Protein AF-A0ABD4TMC0-F1 (afdb_monomer_lite)

Organism: NCBI:txid106207

Sequence (77 aa):
MKTNPNEIEGFVPAQTVLKGYRNGNNRLDIGDIAKVAYMAIGLVEEELRGDFSYDGTVKAADAARIAYYYVGQIPIL

Structure (mmCIF, N/CA/C/O backbone):
data_AF-A0ABD4TMC0-F1
#
_entry.id   AF-A0ABD4TMC0-F1
#
loop_
_atom_site.group_PDB
_atom_site.id
_atom_site.type_symbol
_atom_site.label_atom_id
_atom_site.label_alt_id
_atom_site.label_comp_id
_atom_site.label_asym_id
_atom_site.label_entity_id
_atom_site.label_seq_id
_atom_site.pdbx_PDB_ins_code
_atom_site.Cartn_x
_atom_site.Cartn_y
_atom_site.Cartn_z
_atom_site.occupancy
_atom_site.B_iso_or_equiv
_atom_site.auth_seq_id
_atom_site.auth_comp_id
_atom_site.auth_asym_id
_atom_site.auth_atom_id
_atom_site.pdbx_PDB_model_num
ATOM 1 N N . MET A 1 1 ? 26.119 -12.203 -24.664 1.00 40.28 1 MET A N 1
ATOM 2 C CA . MET A 1 1 ? 25.356 -12.456 -23.425 1.00 40.28 1 MET A CA 1
ATOM 3 C C . MET A 1 1 ? 24.211 -11.458 -23.408 1.00 40.28 1 MET A C 1
ATOM 5 O O . MET A 1 1 ? 24.487 -10.268 -23.377 1.00 40.28 1 MET A O 1
ATOM 9 N N . LYS A 1 2 ? 22.965 -11.902 -23.597 1.00 37.12 2 LYS A N 1
ATOM 10 C CA . LYS A 1 2 ? 21.798 -11.012 -23.512 1.00 37.12 2 LYS A CA 1
ATOM 11 C C . LYS A 1 2 ? 21.425 -10.936 -22.034 1.00 37.12 2 LYS A C 1
ATOM 13 O O . LYS A 1 2 ? 21.138 -11.975 -21.450 1.00 37.12 2 LYS A O 1
ATOM 18 N N . THR A 1 3 ? 21.540 -9.757 -21.437 1.00 41.09 3 THR A N 1
ATOM 19 C CA . THR A 1 3 ? 21.157 -9.518 -20.045 1.00 41.09 3 THR A CA 1
ATOM 20 C C . THR A 1 3 ? 19.653 -9.717 -19.888 1.00 41.09 3 THR A C 1
ATOM 22 O O . THR A 1 3 ? 18.866 -9.375 -20.776 1.00 41.09 3 THR A O 1
ATOM 25 N N . ASN A 1 4 ? 19.266 -10.349 -18.784 1.00 42.00 4 ASN A N 1
ATOM 26 C CA . ASN A 1 4 ? 17.879 -10.597 -18.432 1.00 42.00 4 ASN A CA 1
ATOM 27 C C . ASN A 1 4 ? 17.253 -9.255 -18.009 1.00 42.00 4 ASN A C 1
ATOM 29 O O . ASN A 1 4 ? 17.771 -8.626 -17.088 1.00 42.00 4 ASN A O 1
ATOM 33 N N . PRO A 1 5 ? 16.163 -8.783 -18.638 1.00 46.28 5 PRO A N 1
ATOM 34 C CA . PRO A 1 5 ? 15.547 -7.500 -18.289 1.00 46.28 5 PRO A CA 1
ATOM 35 C C . PRO A 1 5 ? 14.979 -7.441 -16.857 1.00 46.28 5 PRO A C 1
ATOM 37 O O . PRO A 1 5 ? 14.558 -6.375 -16.424 1.00 46.28 5 PRO A O 1
ATOM 40 N N . ASN A 1 6 ? 15.018 -8.549 -16.109 1.00 47.00 6 ASN A N 1
ATOM 41 C CA . ASN A 1 6 ? 14.630 -8.618 -14.700 1.00 47.00 6 ASN A CA 1
ATOM 42 C C . ASN A 1 6 ? 15.795 -8.395 -13.703 1.00 47.00 6 ASN A C 1
ATOM 44 O O . ASN A 1 6 ? 15.568 -8.501 -12.505 1.00 47.00 6 ASN A O 1
ATOM 48 N N . GLU A 1 7 ? 17.024 -8.108 -14.158 1.00 42.53 7 GLU A N 1
ATOM 49 C CA . GLU A 1 7 ? 18.209 -7.902 -13.288 1.00 42.53 7 GLU A CA 1
ATOM 50 C C . GLU A 1 7 ? 18.496 -6.434 -12.925 1.00 42.53 7 GLU A C 1
ATOM 52 O O . GLU A 1 7 ? 19.482 -6.141 -12.250 1.00 42.53 7 GLU A O 1
ATOM 57 N N . ILE A 1 8 ? 17.638 -5.487 -13.312 1.00 44.97 8 ILE A N 1
ATOM 58 C CA . ILE A 1 8 ? 17.684 -4.125 -12.760 1.00 44.97 8 ILE A CA 1
ATOM 59 C C . ILE A 1 8 ? 16.946 -4.090 -11.420 1.00 44.97 8 ILE A C 1
ATOM 61 O O . ILE A 1 8 ? 15.862 -3.527 -11.286 1.00 44.97 8 ILE A O 1
ATOM 65 N N . GLU A 1 9 ? 17.590 -4.686 -10.413 1.00 40.78 9 GLU A N 1
ATOM 66 C CA . GLU A 1 9 ? 17.422 -4.346 -8.999 1.00 40.78 9 GLU A CA 1
ATOM 67 C C . GLU A 1 9 ? 17.848 -2.880 -8.789 1.00 40.78 9 GLU A C 1
ATOM 69 O O . GLU A 1 9 ? 18.935 -2.556 -8.310 1.00 40.78 9 GLU A O 1
ATOM 74 N N . GLY A 1 10 ? 17.001 -1.953 -9.233 1.00 36.44 10 GLY A N 1
ATOM 75 C CA . GLY A 1 10 ? 17.145 -0.533 -8.961 1.00 36.44 10 GLY A CA 1
ATOM 76 C C . GLY A 1 10 ? 16.781 -0.267 -7.508 1.00 36.44 10 GLY A C 1
ATOM 77 O O . GLY A 1 10 ? 15.604 -0.231 -7.171 1.00 36.44 10 GLY A O 1
ATOM 78 N N . PHE A 1 11 ? 17.805 -0.123 -6.666 1.00 44.47 11 PHE A N 1
ATOM 79 C CA . PHE A 1 11 ? 17.789 0.406 -5.300 1.00 44.47 11 PHE A CA 1
ATOM 80 C C . PHE A 1 11 ? 16.506 1.175 -4.934 1.00 44.47 11 PHE A C 1
ATOM 82 O O . PHE A 1 11 ? 16.375 2.371 -5.200 1.00 44.47 11 PHE A O 1
ATOM 89 N N . VAL A 1 12 ? 15.567 0.490 -4.280 1.00 46.84 12 VAL A N 1
ATOM 90 C CA . VAL A 1 12 ? 14.485 1.148 -3.549 1.00 46.84 12 VAL A CA 1
ATOM 91 C C . VAL A 1 12 ? 15.051 1.438 -2.155 1.00 46.84 12 VAL A C 1
ATOM 93 O O . VAL A 1 12 ? 15.512 0.501 -1.495 1.00 46.84 12 VAL A O 1
ATOM 96 N N . PRO A 1 13 ? 15.096 2.701 -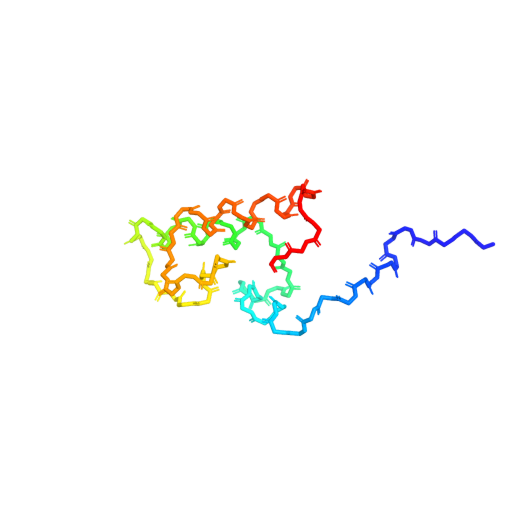1.691 1.00 38.69 13 PRO A N 1
ATOM 97 C CA . PRO A 1 13 ? 15.662 3.019 -0.387 1.00 38.69 13 PRO A CA 1
ATOM 98 C C . PRO A 1 13 ? 14.952 2.188 0.684 1.00 38.69 13 PRO A C 1
ATOM 100 O O . PRO A 1 13 ? 13.722 2.147 0.737 1.00 38.69 13 PRO A O 1
ATOM 103 N N . ALA A 1 14 ? 15.735 1.504 1.525 1.00 42.16 14 ALA A N 1
ATOM 104 C CA . ALA A 1 14 ? 15.274 0.473 2.462 1.00 42.16 14 ALA A CA 1
ATOM 105 C C . ALA A 1 14 ? 14.066 0.894 3.327 1.00 42.16 14 ALA A C 1
ATOM 107 O O . ALA A 1 14 ? 13.283 0.055 3.762 1.00 42.16 14 ALA A O 1
ATOM 108 N N . GLN A 1 15 ? 13.881 2.195 3.540 1.00 39.03 15 GLN A N 1
ATOM 109 C CA . GLN A 1 15 ? 12.790 2.775 4.318 1.00 39.03 15 GLN A CA 1
ATOM 110 C C . GLN A 1 15 ? 11.425 2.745 3.601 1.00 39.03 15 GLN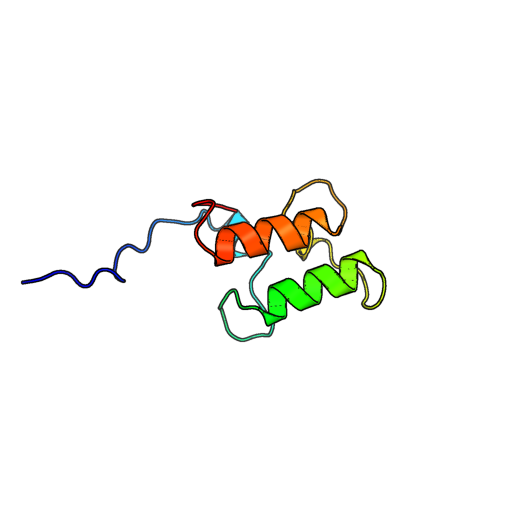 A C 1
ATOM 112 O O . GLN A 1 15 ? 10.406 2.529 4.253 1.00 39.03 15 GLN A O 1
ATOM 117 N N . THR A 1 16 ? 11.402 2.872 2.271 1.00 42.31 16 THR A N 1
ATOM 118 C CA . THR A 1 16 ? 10.201 2.711 1.428 1.00 42.31 16 THR A CA 1
ATOM 119 C C . THR A 1 16 ? 9.843 1.230 1.259 1.00 42.31 16 THR A C 1
ATOM 121 O O . THR A 1 16 ? 8.673 0.860 1.216 1.00 42.31 16 THR A O 1
ATOM 124 N N . VAL A 1 17 ? 10.857 0.359 1.263 1.00 45.84 17 VAL A N 1
ATOM 125 C CA . VAL A 1 17 ? 10.712 -1.103 1.148 1.00 45.84 17 VAL A CA 1
ATOM 126 C C . VAL A 1 17 ? 10.096 -1.728 2.410 1.00 45.84 17 VAL A C 1
ATOM 128 O O . VAL A 1 17 ? 9.412 -2.740 2.330 1.00 45.84 17 VAL A O 1
ATOM 131 N N . LEU A 1 18 ? 10.279 -1.134 3.592 1.00 49.00 18 LEU A N 1
ATOM 132 C CA . LEU A 1 18 ? 9.918 -1.765 4.871 1.00 49.00 18 LEU A CA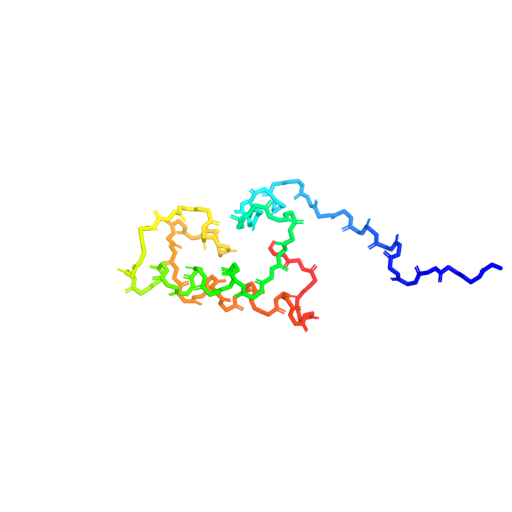 1
ATOM 133 C C . LEU A 1 18 ? 8.444 -1.622 5.300 1.00 49.00 18 LEU A C 1
ATOM 135 O O . LEU A 1 18 ? 7.980 -2.448 6.086 1.00 49.00 18 LEU A O 1
ATOM 139 N N . LYS A 1 19 ? 7.693 -0.619 4.817 1.00 50.59 19 LYS A N 1
ATOM 140 C CA . LYS A 1 19 ? 6.289 -0.402 5.238 1.00 50.59 19 LYS A CA 1
ATOM 141 C C . LYS A 1 19 ? 5.282 -1.310 4.512 1.00 50.59 19 LYS A C 1
ATOM 143 O O . LYS A 1 19 ? 4.346 -1.777 5.148 1.00 50.59 19 LYS A O 1
ATOM 148 N N . GLY A 1 20 ? 5.496 -1.598 3.224 1.00 46.34 20 GLY A N 1
ATOM 149 C CA . GLY A 1 20 ? 4.556 -2.362 2.384 1.00 46.34 20 GLY A CA 1
ATOM 150 C C . GLY A 1 20 ? 4.795 -3.872 2.299 1.00 46.34 20 GLY A C 1
ATOM 151 O O . GLY A 1 20 ? 3.993 -4.589 1.714 1.00 46.34 20 GLY A O 1
ATOM 152 N N . TYR A 1 21 ? 5.883 -4.380 2.877 1.00 51.09 21 TYR A N 1
ATOM 153 C CA . TYR A 1 21 ? 6.154 -5.815 2.939 1.00 51.09 21 TYR A CA 1
ATOM 154 C C . TYR A 1 21 ? 5.309 -6.457 4.050 1.00 51.09 21 TYR A C 1
ATOM 156 O O . TYR A 1 21 ? 5.731 -6.423 5.208 1.00 51.09 21 TYR A O 1
ATOM 164 N N . ARG A 1 22 ? 4.177 -7.098 3.703 1.00 50.28 22 ARG A N 1
ATOM 165 C CA . ARG A 1 22 ? 3.798 -8.477 4.113 1.00 50.28 22 ARG A CA 1
ATOM 166 C C . ARG A 1 22 ? 2.279 -8.679 4.284 1.00 50.28 22 ARG A C 1
ATOM 168 O O . ARG A 1 22 ? 1.727 -8.412 5.348 1.00 50.28 22 ARG A O 1
ATOM 175 N N . ASN A 1 23 ? 1.713 -9.481 3.381 1.00 51.31 23 ASN A N 1
ATOM 176 C CA . ASN A 1 23 ? 0.902 -10.655 3.751 1.00 51.31 23 ASN A CA 1
ATOM 177 C C . ASN A 1 23 ? 1.775 -11.878 4.164 1.00 51.31 23 ASN A C 1
ATOM 179 O O . ASN A 1 23 ? 1.273 -12.979 4.369 1.00 51.31 23 ASN A O 1
ATOM 183 N N . GLY A 1 24 ? 3.098 -11.694 4.270 1.00 52.22 24 GLY A N 1
ATOM 184 C CA . GLY A 1 24 ? 4.079 -12.724 4.621 1.00 52.22 24 GLY A CA 1
ATOM 185 C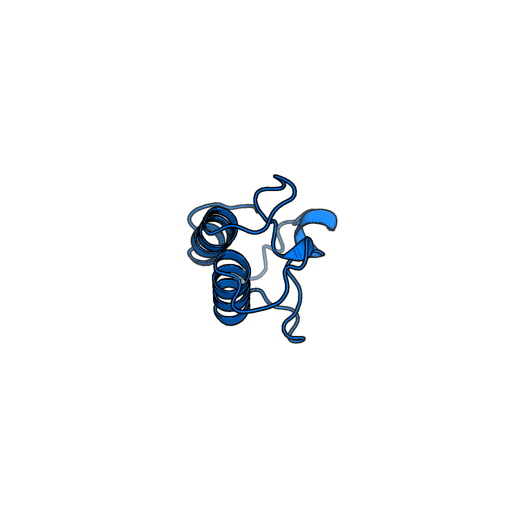 C . GLY A 1 24 ? 4.921 -13.233 3.446 1.00 52.22 24 GLY A C 1
ATOM 186 O O . GLY A 1 24 ? 5.890 -13.949 3.690 1.00 52.22 24 GLY A O 1
ATOM 187 N N . ASN A 1 25 ? 4.622 -12.830 2.204 1.00 52.19 25 ASN A N 1
ATOM 188 C CA . ASN A 1 25 ? 5.207 -13.409 0.983 1.00 52.19 25 ASN A CA 1
ATOM 189 C C . ASN A 1 25 ? 6.392 -12.640 0.346 1.00 52.19 25 ASN A C 1
ATOM 191 O O . ASN A 1 25 ? 6.853 -13.033 -0.725 1.00 52.19 25 ASN A O 1
ATOM 195 N N . ASN A 1 26 ? 6.901 -11.578 0.985 1.00 58.78 26 ASN A N 1
ATOM 196 C CA . ASN A 1 26 ? 8.010 -10.736 0.496 1.00 58.78 26 ASN A CA 1
ATOM 197 C C . ASN A 1 26 ? 7.777 -10.047 -0.872 1.00 58.78 26 ASN A C 1
ATOM 199 O O . ASN A 1 26 ? 8.747 -9.749 -1.574 1.00 58.78 26 ASN A O 1
ATOM 203 N N . ARG A 1 27 ? 6.526 -9.799 -1.277 1.00 67.69 27 ARG A N 1
ATOM 204 C CA . ARG A 1 27 ? 6.187 -9.140 -2.549 1.00 67.69 27 ARG A CA 1
ATOM 205 C C . ARG A 1 27 ? 5.065 -8.130 -2.328 1.00 67.69 27 ARG A C 1
ATOM 207 O O . ARG A 1 27 ? 4.217 -8.370 -1.486 1.00 67.69 27 ARG A O 1
ATOM 214 N N . LEU A 1 28 ? 5.066 -7.045 -3.104 1.00 75.94 28 LEU A N 1
ATOM 215 C CA . LEU A 1 28 ? 3.881 -6.205 -3.267 1.00 75.94 28 LEU A CA 1
ATOM 216 C C . LEU A 1 28 ? 2.962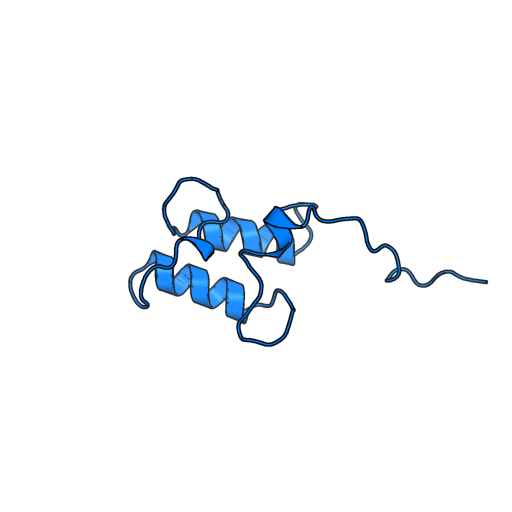 -6.878 -4.291 1.00 75.94 28 LEU A C 1
ATOM 218 O O . LEU A 1 28 ? 3.363 -7.085 -5.442 1.00 75.94 28 LEU A O 1
ATOM 222 N N . ASP A 1 29 ? 1.751 -7.229 -3.882 1.00 82.38 29 ASP A N 1
ATOM 223 C CA . ASP A 1 29 ? 0.732 -7.807 -4.752 1.00 82.38 29 ASP A CA 1
ATOM 224 C C . ASP A 1 29 ? -0.646 -7.151 -4.567 1.00 82.38 29 ASP A C 1
ATOM 226 O O . ASP A 1 29 ? -0.827 -6.189 -3.819 1.00 82.38 29 ASP A O 1
ATOM 230 N N . ILE A 1 30 ? -1.641 -7.649 -5.302 1.00 87.81 30 ILE A N 1
ATOM 231 C CA . ILE A 1 30 ? -3.006 -7.115 -5.252 1.00 87.81 30 ILE A CA 1
ATOM 232 C C . ILE A 1 30 ? -3.669 -7.291 -3.876 1.00 87.81 30 ILE A C 1
ATOM 234 O O . ILE A 1 30 ? -4.571 -6.531 -3.531 1.00 87.81 30 ILE A O 1
ATOM 238 N N . GLY A 1 31 ? -3.223 -8.264 -3.078 1.00 86.88 31 GLY A N 1
ATOM 239 C CA . GLY A 1 31 ? -3.678 -8.478 -1.710 1.00 86.88 31 GLY A CA 1
ATOM 240 C C . GLY A 1 31 ? -3.251 -7.349 -0.775 1.00 86.88 31 GLY A C 1
ATOM 241 O O . GLY A 1 31 ? -4.056 -6.926 0.054 1.00 86.88 31 GLY A O 1
ATOM 242 N N . ASP A 1 32 ? -2.047 -6.799 -0.946 1.00 84.06 32 ASP A N 1
ATOM 243 C CA . ASP A 1 32 ? -1.602 -5.628 -0.176 1.00 84.06 32 ASP A CA 1
ATOM 244 C C . ASP A 1 32 ? -2.429 -4.387 -0.543 1.00 84.06 32 ASP A C 1
ATOM 246 O O . ASP A 1 32 ? -2.911 -3.670 0.336 1.00 84.06 32 ASP A O 1
ATOM 250 N N . ILE A 1 33 ? -2.680 -4.186 -1.843 1.00 90.62 33 ILE A N 1
ATOM 251 C CA . ILE A 1 33 ? -3.530 -3.097 -2.351 1.00 90.62 33 ILE A CA 1
ATOM 252 C C . ILE A 1 33 ? -4.945 -3.201 -1.771 1.00 90.62 33 ILE A C 1
ATOM 254 O O . ILE A 1 33 ? -5.499 -2.215 -1.275 1.00 90.62 33 ILE A O 1
ATOM 258 N N . ALA A 1 34 ? -5.516 -4.407 -1.779 1.00 92.75 34 ALA A N 1
ATOM 259 C CA . ALA A 1 34 ? -6.826 -4.667 -1.202 1.00 92.75 34 ALA A CA 1
ATOM 260 C C . ALA A 1 34 ? -6.848 -4.431 0.317 1.00 92.75 34 ALA A C 1
ATOM 262 O O . ALA A 1 34 ? -7.788 -3.809 0.810 1.00 92.75 34 ALA A O 1
ATOM 263 N N . LYS A 1 35 ? -5.815 -4.850 1.066 1.00 89.81 35 LYS A N 1
ATOM 264 C CA . LYS A 1 35 ? -5.741 -4.613 2.520 1.00 89.81 35 LYS A CA 1
ATOM 265 C C . LYS A 1 35 ? -5.747 -3.115 2.843 1.00 89.81 35 LYS A C 1
ATOM 267 O O . LYS A 1 35 ? -6.490 -2.701 3.729 1.00 89.81 35 LYS A O 1
ATOM 272 N N . VAL A 1 36 ? -4.988 -2.297 2.108 1.00 91.56 36 VAL A N 1
ATOM 273 C CA . VAL A 1 36 ? -4.986 -0.830 2.293 1.00 91.56 36 VAL A CA 1
ATOM 274 C C . VAL A 1 36 ? -6.351 -0.226 1.982 1.00 91.56 36 VAL A C 1
ATOM 276 O O . VAL A 1 36 ? -6.841 0.599 2.750 1.00 91.56 36 VAL A O 1
ATOM 279 N N . ALA A 1 37 ? -7.017 -0.686 0.920 1.00 94.88 37 ALA A N 1
ATOM 280 C CA . ALA A 1 37 ? -8.375 -0.246 0.619 1.00 94.88 37 ALA A CA 1
ATOM 281 C C . ALA A 1 37 ? -9.365 -0.597 1.746 1.00 94.88 37 ALA A C 1
ATOM 283 O O . ALA A 1 37 ? -10.207 0.230 2.078 1.00 94.88 37 ALA A O 1
ATOM 284 N N . TYR A 1 38 ? -9.245 -1.778 2.366 1.00 94.94 38 TYR A N 1
ATOM 285 C CA . TYR A 1 38 ? -10.086 -2.197 3.497 1.00 94.94 38 TYR A CA 1
ATOM 286 C C . TYR A 1 38 ? -9.824 -1.375 4.767 1.00 94.94 38 TYR A C 1
ATOM 288 O O . TYR A 1 38 ? -10.779 -1.017 5.458 1.00 94.94 38 TYR A O 1
ATOM 296 N N . MET A 1 39 ? -8.559 -1.046 5.053 1.00 93.88 39 MET A N 1
ATOM 297 C CA . MET A 1 39 ? -8.194 -0.140 6.152 1.00 93.88 39 MET A CA 1
ATOM 298 C C . MET A 1 39 ? -8.789 1.257 5.931 1.00 93.88 39 MET A C 1
ATOM 300 O O . MET A 1 39 ? -9.429 1.798 6.826 1.00 93.88 39 MET A O 1
ATOM 304 N N . ALA A 1 40 ? -8.685 1.794 4.712 1.00 93.88 40 ALA A N 1
ATOM 305 C CA . ALA A 1 40 ? -9.187 3.125 4.363 1.00 93.88 40 ALA A CA 1
ATOM 306 C C . ALA A 1 40 ? -10.706 3.310 4.548 1.00 93.88 40 ALA A C 1
ATOM 308 O O . ALA A 1 40 ? -11.178 4.442 4.649 1.00 93.88 40 ALA A O 1
ATOM 309 N N . ILE A 1 41 ? -11.477 2.217 4.565 1.00 95.81 41 ILE A N 1
ATOM 310 C CA . ILE A 1 41 ? -12.929 2.231 4.804 1.00 95.81 41 ILE A CA 1
ATOM 311 C C . ILE A 1 41 ? -13.322 1.650 6.171 1.00 95.81 41 ILE A C 1
ATOM 313 O O . ILE A 1 41 ? -14.506 1.431 6.423 1.00 95.81 41 ILE A O 1
ATOM 317 N N . GLY A 1 42 ? -12.349 1.387 7.049 1.00 94.56 42 GLY A N 1
ATOM 318 C CA . GLY A 1 42 ? -12.586 0.924 8.418 1.00 94.56 42 GLY A CA 1
ATOM 319 C C . GLY A 1 42 ? -13.108 -0.511 8.540 1.00 94.56 42 GLY A C 1
ATOM 320 O O . GLY A 1 42 ? -13.703 -0.854 9.558 1.00 94.56 42 GLY A O 1
ATOM 321 N N . LEU A 1 43 ? -12.914 -1.359 7.522 1.00 94.00 43 LEU A N 1
ATOM 322 C CA . LEU A 1 43 ? -13.278 -2.783 7.599 1.00 94.00 43 LEU A CA 1
ATOM 323 C C . LEU A 1 43 ? -12.235 -3.627 8.342 1.00 94.00 43 LEU A C 1
ATOM 325 O O . LEU A 1 43 ? -12.535 -4.736 8.780 1.00 94.00 43 LEU A O 1
ATOM 329 N N . VAL A 1 44 ? -11.009 -3.117 8.451 1.00 90.69 44 VAL A N 1
ATOM 330 C CA . VAL A 1 44 ? -9.889 -3.719 9.180 1.00 90.69 44 VAL A CA 1
ATOM 331 C C . VAL A 1 44 ? -9.210 -2.616 9.991 1.00 90.69 44 VAL A C 1
ATOM 333 O O . VAL A 1 44 ? -9.263 -1.451 9.598 1.00 90.69 44 VAL A O 1
ATOM 336 N N . GLU A 1 45 ? -8.599 -2.982 11.120 1.00 88.38 45 GLU A N 1
ATOM 337 C CA . GLU A 1 45 ? -7.845 -2.058 11.972 1.00 88.38 45 GLU A CA 1
ATOM 338 C C . GLU A 1 45 ? -6.767 -1.312 11.175 1.00 88.38 45 GLU A C 1
ATOM 340 O O . GLU A 1 45 ? -6.062 -1.897 10.348 1.00 88.38 45 GLU A O 1
ATOM 345 N N . GLU A 1 46 ? -6.664 -0.007 11.421 1.00 84.50 46 GLU A N 1
ATOM 346 C CA . GLU A 1 46 ? -5.691 0.848 10.759 1.00 84.50 46 GLU A CA 1
ATOM 347 C C . GLU A 1 46 ? -4.281 0.572 11.285 1.00 84.50 46 GLU A C 1
ATOM 349 O O . GLU A 1 46 ? -3.992 0.674 12.477 1.00 84.50 46 GLU A O 1
ATOM 354 N N . GLU A 1 47 ? -3.368 0.295 10.363 1.00 81.25 47 GLU A N 1
ATOM 355 C CA . GLU A 1 47 ? -1.943 0.233 10.641 1.00 81.25 47 GLU A CA 1
ATOM 356 C C . GLU A 1 47 ? -1.271 1.400 9.908 1.00 81.25 47 GLU A C 1
ATOM 358 O O . GLU A 1 47 ? -1.336 1.457 8.683 1.00 81.25 47 GLU A O 1
ATOM 363 N N . LEU A 1 48 ? -0.517 2.270 10.601 1.00 76.25 48 LEU A N 1
ATOM 364 C CA . LEU A 1 48 ? 0.251 3.380 9.980 1.00 76.25 48 LEU A CA 1
ATOM 365 C C . LEU A 1 48 ? 1.244 2.934 8.882 1.00 76.25 48 LEU A C 1
ATOM 367 O O . LEU A 1 48 ? 1.904 3.746 8.236 1.00 76.25 48 LEU A O 1
ATOM 371 N N . ARG A 1 49 ? 1.409 1.628 8.681 1.00 74.88 49 ARG A N 1
ATOM 372 C CA . ARG A 1 49 ? 2.173 1.033 7.584 1.00 74.88 49 ARG A CA 1
ATOM 373 C C . ARG A 1 49 ? 1.421 1.049 6.248 1.00 74.88 49 ARG A C 1
ATOM 375 O O . ARG A 1 49 ? 2.080 1.011 5.219 1.00 74.88 49 ARG A O 1
ATOM 382 N N . GLY A 1 50 ? 0.091 1.155 6.271 1.00 78.44 50 GLY A N 1
ATOM 383 C CA . GLY A 1 50 ? -0.755 1.382 5.097 1.00 78.44 50 GLY A CA 1
ATOM 384 C C . GLY A 1 50 ? -0.760 2.829 4.597 1.00 78.44 50 GLY A C 1
ATOM 385 O O . GLY A 1 50 ? -1.380 3.098 3.577 1.00 78.44 50 GLY A O 1
ATOM 386 N N . ASP A 1 51 ? -0.083 3.740 5.298 1.00 87.12 51 ASP A N 1
ATOM 387 C CA . ASP A 1 51 ? 0.123 5.129 4.887 1.00 87.12 51 ASP A CA 1
ATOM 388 C C . ASP A 1 51 ? 1.331 5.197 3.936 1.00 87.12 51 ASP A C 1
ATOM 390 O O . ASP A 1 51 ? 2.494 5.234 4.369 1.00 87.12 51 ASP A O 1
ATOM 394 N N . PHE A 1 52 ? 1.026 5.132 2.639 1.00 84.81 52 PHE A N 1
ATOM 395 C CA . PHE A 1 52 ? 1.964 5.212 1.515 1.00 84.81 52 PHE A CA 1
ATOM 396 C C . PHE A 1 52 ? 2.084 6.632 0.956 1.00 84.81 52 PHE A C 1
ATOM 398 O O . PHE A 1 52 ? 2.992 6.919 0.176 1.00 84.81 52 PHE A O 1
ATOM 405 N N . SER A 1 53 ? 1.163 7.516 1.324 1.00 86.50 53 SER A N 1
ATOM 406 C CA . SER A 1 53 ? 1.210 8.944 1.033 1.00 86.50 53 SER A CA 1
ATOM 407 C C . SER A 1 53 ? 2.023 9.733 2.066 1.00 86.50 53 SER A C 1
ATOM 409 O O . SER A 1 53 ? 2.404 10.870 1.791 1.00 86.50 53 SER A O 1
ATOM 411 N N . TYR A 1 54 ? 2.369 9.098 3.189 1.00 84.69 54 TYR A N 1
ATOM 412 C CA . TYR A 1 54 ? 3.110 9.648 4.324 1.00 84.69 54 TYR A CA 1
ATOM 413 C C . TYR A 1 54 ? 2.404 10.834 4.992 1.00 84.69 54 TYR A C 1
ATOM 415 O O . TYR A 1 54 ? 3.060 11.754 5.488 1.00 84.69 54 TYR A O 1
ATOM 423 N N . ASP A 1 55 ? 1.070 10.821 5.000 1.00 87.75 55 ASP A N 1
ATOM 424 C CA . ASP A 1 55 ? 0.243 11.884 5.578 1.00 87.75 55 ASP A CA 1
ATOM 425 C C . ASP A 1 55 ? -0.183 11.607 7.034 1.00 87.75 55 ASP A C 1
ATOM 427 O O . ASP A 1 55 ? -0.830 12.447 7.667 1.00 87.75 55 ASP A O 1
ATOM 431 N N . GLY A 1 56 ? 0.231 10.460 7.586 1.00 89.31 56 GLY A N 1
ATOM 432 C CA . GLY A 1 56 ? -0.056 10.034 8.953 1.00 89.31 56 GLY A CA 1
ATOM 433 C C . GLY A 1 56 ? -1.388 9.306 9.123 1.00 89.31 56 GLY A C 1
ATOM 434 O O . GLY A 1 56 ? -1.763 9.031 10.261 1.00 89.31 56 GLY A O 1
ATOM 435 N N . THR A 1 57 ? -2.096 8.995 8.035 1.00 90.69 57 THR A N 1
ATOM 436 C CA . THR A 1 57 ? -3.380 8.279 8.055 1.00 90.69 57 THR A CA 1
ATOM 437 C C . THR A 1 57 ? -3.505 7.324 6.872 1.00 90.69 57 THR A C 1
ATOM 439 O O . THR A 1 57 ? -2.926 7.556 5.819 1.00 90.69 57 THR A O 1
ATOM 442 N N . VAL A 1 58 ? -4.287 6.256 7.017 1.00 91.56 58 VAL A N 1
ATOM 443 C CA . VAL A 1 58 ? -4.570 5.328 5.912 1.00 91.56 58 VAL A CA 1
ATOM 444 C C . VAL A 1 58 ? -5.874 5.705 5.217 1.00 91.56 58 VAL A C 1
ATOM 446 O O . VAL A 1 58 ? -6.957 5.648 5.797 1.00 91.56 58 VAL A O 1
ATOM 449 N N . LYS A 1 59 ? -5.783 6.068 3.938 1.00 95.00 59 LYS A N 1
ATOM 450 C CA . LYS A 1 59 ? -6.894 6.534 3.104 1.00 95.00 59 LYS A CA 1
ATOM 451 C C . LYS A 1 59 ? -6.911 5.835 1.746 1.00 95.00 59 LYS A C 1
ATOM 453 O O . LYS A 1 59 ? -5.997 5.124 1.336 1.00 95.00 59 LYS A O 1
ATOM 458 N N . ALA A 1 60 ? -7.969 6.100 0.981 1.00 94.81 60 ALA A N 1
ATOM 459 C CA . ALA A 1 60 ? -8.087 5.618 -0.394 1.00 94.81 60 ALA A CA 1
ATOM 460 C C . ALA A 1 60 ? -6.937 6.116 -1.297 1.00 94.81 60 ALA A C 1
ATOM 462 O O . ALA A 1 60 ? -6.578 5.443 -2.263 1.00 94.81 60 ALA A O 1
ATOM 463 N N . ALA A 1 61 ? -6.344 7.272 -0.974 1.00 94.44 61 ALA A N 1
ATOM 464 C CA . ALA A 1 61 ? -5.187 7.812 -1.683 1.00 94.44 61 ALA A CA 1
ATOM 465 C C . ALA A 1 61 ? -3.958 6.892 -1.581 1.00 94.44 61 ALA A C 1
ATOM 467 O O . ALA A 1 61 ? -3.235 6.740 -2.567 1.00 94.44 61 ALA A O 1
ATOM 468 N N . ASP A 1 62 ? -3.757 6.227 -0.441 1.00 93.81 62 ASP A N 1
ATOM 469 C CA . ASP A 1 62 ? -2.664 5.276 -0.249 1.00 93.81 62 ASP A CA 1
ATOM 470 C C . ASP A 1 62 ? -2.840 4.053 -1.141 1.00 93.81 62 ASP A C 1
ATOM 472 O O . ASP A 1 62 ? -1.921 3.701 -1.881 1.00 93.81 62 ASP A O 1
ATOM 476 N N . ALA A 1 63 ? -4.050 3.477 -1.159 1.00 94.12 63 ALA A N 1
ATOM 477 C CA . ALA A 1 63 ? -4.399 2.355 -2.032 1.00 94.12 63 ALA A CA 1
ATOM 478 C C . ALA A 1 63 ? -4.209 2.710 -3.517 1.00 94.12 63 ALA A C 1
ATOM 480 O O . ALA A 1 63 ? -3.659 1.923 -4.290 1.00 94.12 63 ALA A O 1
ATOM 481 N N . ALA A 1 64 ? -4.616 3.918 -3.919 1.00 95.00 64 ALA A N 1
ATOM 482 C CA . ALA A 1 64 ? -4.434 4.399 -5.283 1.00 95.00 64 ALA A CA 1
AT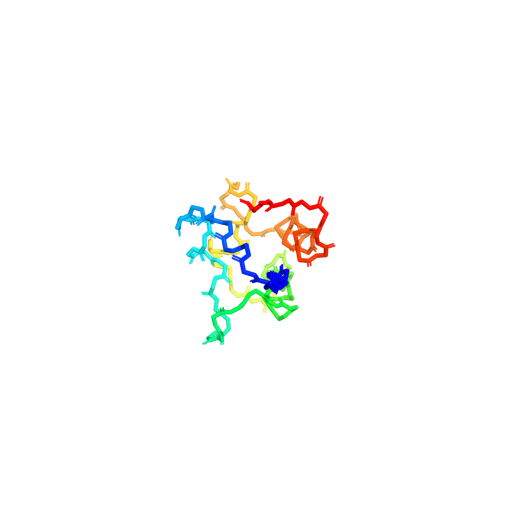OM 483 C C . ALA A 1 64 ? -2.949 4.564 -5.646 1.00 95.00 64 ALA A C 1
ATOM 485 O O . ALA A 1 64 ? -2.539 4.145 -6.728 1.00 95.00 64 ALA A O 1
ATOM 486 N N . ARG A 1 65 ? -2.128 5.125 -4.746 1.00 91.25 65 ARG A N 1
ATOM 487 C CA . ARG A 1 65 ? -0.687 5.317 -4.973 1.00 91.25 65 ARG A CA 1
ATOM 488 C C . ARG A 1 65 ? 0.026 3.986 -5.206 1.00 91.25 65 ARG A C 1
ATOM 490 O O . ARG A 1 65 ? 0.761 3.859 -6.185 1.00 91.25 65 ARG A O 1
ATOM 497 N N . ILE A 1 66 ? -0.232 2.984 -4.363 1.00 89.19 66 ILE A N 1
ATOM 498 C CA . ILE A 1 66 ? 0.378 1.657 -4.531 1.00 89.19 66 ILE A CA 1
ATOM 499 C C . ILE A 1 66 ? -0.148 0.906 -5.748 1.00 89.19 66 ILE A C 1
ATOM 501 O O . ILE A 1 66 ? 0.633 0.224 -6.405 1.00 89.19 66 ILE A O 1
ATOM 505 N N . ALA A 1 67 ? -1.420 1.079 -6.121 1.00 93.50 67 ALA A N 1
ATOM 506 C CA . ALA A 1 67 ? -1.943 0.531 -7.370 1.00 93.50 67 ALA A CA 1
ATOM 507 C C . ALA A 1 67 ? -1.259 1.159 -8.595 1.00 93.50 67 ALA A C 1
ATOM 509 O O . ALA A 1 67 ? -0.911 0.452 -9.540 1.00 93.50 67 ALA A O 1
ATOM 510 N N . TYR A 1 68 ? -1.013 2.471 -8.564 1.00 93.88 68 TYR A N 1
ATOM 511 C CA . TYR A 1 68 ? -0.362 3.194 -9.657 1.00 93.88 68 TYR A CA 1
ATOM 512 C C . TYR A 1 68 ? 1.118 2.809 -9.806 1.00 93.88 68 TYR A C 1
ATOM 514 O O . TYR A 1 68 ? 1.614 2.658 -10.923 1.00 93.88 68 TYR A O 1
ATOM 522 N N . TYR A 1 69 ? 1.802 2.552 -8.689 1.00 88.62 69 TYR A N 1
ATOM 523 C CA . TYR A 1 69 ? 3.130 1.935 -8.690 1.00 88.62 69 TYR A CA 1
ATOM 524 C C . TYR A 1 69 ? 3.097 0.496 -9.228 1.00 88.62 69 TYR A C 1
ATOM 526 O O . TYR A 1 69 ? 3.877 0.152 -10.112 1.00 88.62 69 TYR A O 1
ATOM 534 N N . TYR A 1 70 ? 2.157 -0.332 -8.758 1.00 87.25 70 TYR A N 1
ATOM 535 C CA . TYR A 1 70 ? 2.036 -1.739 -9.154 1.00 87.25 70 TYR A CA 1
ATOM 536 C C . TYR A 1 70 ? 1.825 -1.921 -10.664 1.00 87.25 70 TYR A C 1
ATOM 538 O O . TYR A 1 70 ? 2.382 -2.837 -11.264 1.00 87.25 70 TYR A O 1
ATOM 546 N N . VAL A 1 71 ? 1.066 -1.022 -11.300 1.00 91.31 71 VAL A N 1
ATOM 547 C CA . VAL A 1 71 ? 0.851 -1.016 -12.760 1.00 91.31 71 VAL A CA 1
ATOM 548 C C . VAL A 1 71 ? 1.920 -0.227 -13.537 1.00 91.31 71 VAL A C 1
ATOM 550 O O . VAL A 1 71 ? 1.748 0.048 -14.725 1.00 91.31 71 VAL A O 1
ATOM 553 N N . GLY A 1 72 ? 3.032 0.130 -12.882 1.00 88.25 72 GLY A N 1
ATOM 554 C CA . GLY A 1 72 ? 4.233 0.693 -13.506 1.00 88.25 72 GLY A CA 1
ATOM 555 C C . GLY A 1 72 ? 4.117 2.150 -13.951 1.00 88.25 72 GLY A C 1
ATOM 556 O O . GLY A 1 72 ? 4.872 2.582 -14.818 1.00 88.25 72 GLY A O 1
ATOM 557 N N . GLN A 1 73 ? 3.167 2.910 -13.405 1.00 93.62 73 GLN A N 1
ATOM 558 C CA . GLN A 1 73 ? 2.915 4.294 -13.828 1.00 93.62 73 GLN A CA 1
ATOM 559 C C . GLN A 1 73 ? 3.754 5.311 -13.059 1.00 93.62 73 GLN A C 1
ATOM 561 O O . GLN A 1 73 ? 4.032 6.396 -13.568 1.00 93.62 73 GLN A O 1
ATOM 566 N N . ILE A 1 74 ? 4.185 4.955 -11.848 1.00 83.81 74 ILE A N 1
ATOM 567 C CA . ILE A 1 74 ? 5.212 5.686 -11.108 1.00 83.81 74 ILE A CA 1
ATOM 568 C C . ILE A 1 74 ? 6.371 4.745 -10.778 1.00 83.81 74 ILE A C 1
ATOM 570 O O . ILE A 1 74 ? 6.138 3.582 -10.450 1.00 83.81 74 ILE A O 1
ATOM 574 N N . PRO A 1 75 ? 7.622 5.226 -10.853 1.00 78.12 75 PRO A N 1
ATOM 575 C CA . PRO A 1 75 ? 8.789 4.370 -10.666 1.00 78.12 75 PRO A CA 1
ATOM 576 C C . PRO A 1 75 ? 9.120 4.101 -9.190 1.00 78.12 75 PRO A C 1
ATOM 578 O O . PRO A 1 75 ? 9.914 3.208 -8.909 1.00 78.12 75 PRO A O 1
ATOM 581 N N . ILE A 1 76 ? 8.579 4.892 -8.252 1.00 78.69 76 ILE A N 1
ATOM 582 C CA . ILE A 1 76 ? 8.945 4.879 -6.825 1.00 78.69 76 ILE A CA 1
ATOM 583 C C . ILE A 1 76 ? 7.699 5.168 -5.968 1.00 78.69 76 ILE A C 1
ATOM 585 O O . ILE A 1 76 ? 6.844 5.956 -6.384 1.00 78.69 76 ILE A O 1
ATOM 589 N N . LEU A 1 77 ? 7.624 4.539 -4.788 1.00 77.06 77 LEU A N 1
ATOM 590 C CA . LEU A 1 77 ? 6.620 4.774 -3.742 1.00 77.06 77 LEU A CA 1
ATOM 591 C C . LEU A 1 77 ? 7.005 5.896 -2.780 1.00 77.06 77 LEU A C 1
ATOM 593 O O . LEU A 1 77 ? 8.190 5.983 -2.393 1.00 77.06 77 LEU A O 1
#

InterPro domains:
  IPR036439 Dockerin domain superfamily [G3DSA:1.10.1330.10] (17-77)

pLDDT: mean 73.63, std 21.1, range [36.44, 95.81]

Secondary structure (DSSP, 8-state):
----TT-------HHHHHHH--SSSSS--HHHHHHHHHHHTTSS---GGG-SS-SSS--HHHHHHHHHHHTTSSS--

Foldseek 3Di:
DDDDPPPPPPDAPVVLLPLQDDVPPSDRDVVSLVVLACCQVPVDPWDQSLPNVPPSGRHNVSSVVSVCVVVPNDVHD

Radius of gyration: 13.68 Å; chains: 1; bounding box: 39×25×36 Å